Protein AF-A0A484X3Q8-F1 (afdb_monomer_lite)

Foldseek 3Di:
DVVLLVVLCVVVVHDCDPVSVVLVVQLVVQLVVLCVVVVLVPDPPPDDPVVNLVSNLVSNVVSLVVSCVVVVPDDPPPSVVVSSVSSSVSVSVVVSVVVVCVVVVVVVCVVVPPDPPPPPPPDDDDDDDDDDDDDD

Secondary structure (DSSP, 8-state):
-HHHHHHHHHHTT----HHHHHHHHHHHHHHHHHHHHTTTTS--TTS-HHHHHHHHHHHHHHHHHHHHHHHTTSS-HHHHHHHHHHHHHHHHHHHHHHHHHHHHHHHHHHHTTTT---------------------

Radius of gyration: 26.89 Å; chains: 1; bounding box: 74×29×85 Å

Sequence (136 aa):
MFAGLWLVCEVSGLSFLYMHLLVALITLVVFQMLGGITDFYRSWRGVRAATEFALLLQNWTLSVIFSAGLVAFNNDFDTQLKIWLAWYGLTSIGLVVCRSCIRIGAGWLRNHGYNKRMVAVAGGFSRRTNADGELP

pLDDT: mean 74.39, std 13.74, range [40.84, 90.62]

Organism: Escherichia coli (NCBI:txid562)

Structure (mmCIF, N/CA/C/O backbone):
data_AF-A0A484X3Q8-F1
#
_entry.id   AF-A0A484X3Q8-F1
#
loop_
_atom_site.group_PDB
_atom_site.id
_atom_site.type_symbol
_atom_site.label_atom_id
_atom_site.label_alt_id
_atom_site.label_comp_id
_atom_site.label_asym_id
_atom_site.label_entity_id
_atom_site.label_seq_id
_atom_site.pdbx_PDB_ins_code
_atom_site.Cartn_x
_atom_site.Cartn_y
_atom_site.Cartn_z
_atom_site.occupancy
_atom_site.B_iso_or_equiv
_atom_site.auth_seq_id
_atom_site.auth_comp_id
_atom_site.auth_asym_id
_atom_site.auth_atom_id
_atom_site.pdbx_PDB_model_num
ATOM 1 N N . MET A 1 1 ? -5.857 3.152 0.024 1.00 78.88 1 MET A N 1
ATOM 2 C CA . MET A 1 1 ? -5.945 3.757 1.371 1.00 78.88 1 MET A CA 1
ATOM 3 C C . MET A 1 1 ? -7.390 4.113 1.703 1.00 78.88 1 MET A C 1
ATOM 5 O O . MET A 1 1 ? -8.002 3.304 2.380 1.00 78.88 1 MET A O 1
ATOM 9 N N . PHE A 1 2 ? -7.984 5.186 1.158 1.00 79.81 2 PHE A N 1
ATOM 10 C CA . PHE A 1 2 ? -9.402 5.527 1.414 1.00 79.81 2 PHE A CA 1
ATOM 11 C C . PHE A 1 2 ? -10.387 4.435 0.998 1.00 79.81 2 PHE A C 1
ATOM 13 O O . PHE A 1 2 ? -11.161 3.982 1.827 1.00 79.81 2 PHE A O 1
ATOM 20 N N . ALA A 1 3 ? -10.297 3.952 -0.246 1.00 80.44 3 ALA A N 1
ATOM 21 C CA . ALA A 1 3 ? -11.179 2.892 -0.742 1.00 80.44 3 ALA A CA 1
ATOM 22 C C . ALA A 1 3 ? -11.075 1.600 0.087 1.00 80.44 3 ALA A C 1
ATOM 24 O O . ALA A 1 3 ? -12.077 0.946 0.337 1.00 80.44 3 ALA A O 1
ATOM 25 N N . GLY A 1 4 ? -9.868 1.263 0.557 1.00 79.94 4 GLY A N 1
ATOM 26 C CA . GLY A 1 4 ? -9.660 0.105 1.425 1.00 79.94 4 GLY A CA 1
ATOM 27 C C . GLY A 1 4 ? -10.302 0.287 2.799 1.00 79.94 4 GLY A C 1
ATOM 28 O O . GLY A 1 4 ? -10.914 -0.643 3.302 1.00 79.94 4 GLY A O 1
ATOM 29 N N . LEU A 1 5 ? -10.188 1.478 3.399 1.00 78.50 5 LEU A N 1
ATOM 30 C CA . LEU A 1 5 ? -10.785 1.746 4.710 1.00 78.50 5 LEU A CA 1
ATOM 31 C C . LEU A 1 5 ? -12.311 1.789 4.603 1.00 78.50 5 LEU A C 1
ATOM 33 O O . LEU A 1 5 ? -12.997 1.209 5.432 1.00 78.50 5 LEU A O 1
ATOM 37 N N . TRP A 1 6 ? -12.825 2.425 3.549 1.00 80.69 6 TRP A N 1
ATOM 38 C CA . TRP A 1 6 ? -14.252 2.483 3.249 1.00 80.69 6 TRP A CA 1
ATOM 39 C C . TRP A 1 6 ? -14.852 1.082 3.111 1.00 80.69 6 TRP A C 1
ATOM 41 O O . TRP A 1 6 ? -15.822 0.770 3.790 1.00 80.69 6 TRP A O 1
ATOM 51 N N . LEU A 1 7 ? -14.216 0.207 2.326 1.00 80.06 7 LEU A N 1
ATOM 52 C CA . LEU A 1 7 ? -14.684 -1.164 2.115 1.00 80.06 7 LEU A CA 1
ATOM 53 C C . LEU A 1 7 ? -14.644 -1.987 3.414 1.00 80.06 7 LEU A C 1
ATOM 55 O O . LEU A 1 7 ? -15.567 -2.745 3.690 1.00 80.06 7 LEU A O 1
ATOM 59 N N . VAL A 1 8 ? -13.618 -1.808 4.254 1.00 80.50 8 VAL A N 1
ATOM 60 C CA . VAL A 1 8 ? -13.546 -2.471 5.568 1.00 80.50 8 VAL A CA 1
ATOM 61 C C . VAL A 1 8 ? -14.631 -1.963 6.519 1.00 80.50 8 VAL A C 1
ATOM 63 O O . VAL A 1 8 ? -15.219 -2.771 7.235 1.00 80.50 8 VAL A O 1
ATOM 66 N N . CYS A 1 9 ? -14.931 -0.662 6.525 1.00 76.94 9 CYS A N 1
ATOM 67 C CA . CYS A 1 9 ? -16.028 -0.108 7.322 1.00 76.94 9 CYS A CA 1
ATOM 68 C C . CYS A 1 9 ? -17.395 -0.620 6.850 1.00 76.94 9 CYS A C 1
ATOM 70 O O . CYS A 1 9 ? -18.199 -1.007 7.694 1.00 76.94 9 CYS A O 1
ATOM 72 N N . GLU A 1 10 ? -17.615 -0.703 5.534 1.00 78.19 10 GLU A N 1
ATOM 73 C CA . GLU A 1 10 ? -18.841 -1.245 4.934 1.00 78.19 10 GLU A CA 1
ATOM 74 C C . GLU A 1 10 ? -19.062 -2.709 5.353 1.00 78.19 10 GLU A C 1
ATOM 76 O O . GLU A 1 10 ? -20.124 -3.071 5.853 1.00 78.19 10 GLU A O 1
ATOM 81 N N . VAL A 1 11 ? -18.021 -3.545 5.241 1.00 78.81 11 VAL A N 1
ATOM 82 C CA . VAL A 1 11 ? -18.066 -4.967 5.638 1.00 78.81 11 VAL A CA 1
ATOM 83 C C . VAL A 1 11 ? -18.239 -5.135 7.149 1.00 78.81 11 VAL A C 1
ATOM 85 O O . VAL A 1 11 ? -18.840 -6.108 7.600 1.00 78.81 11 VAL A O 1
ATOM 88 N N . SER A 1 12 ? -17.734 -4.188 7.939 1.00 72.75 12 SER A N 1
ATOM 89 C CA . SER A 1 12 ? -17.843 -4.207 9.402 1.00 72.75 12 SER A CA 1
ATOM 90 C C . SER A 1 12 ? -19.157 -3.600 9.915 1.00 72.75 12 SER A C 1
ATOM 92 O O . SER A 1 12 ? -19.363 -3.562 11.126 1.00 72.75 12 SER A O 1
ATOM 94 N N . GLY A 1 13 ? -20.035 -3.111 9.027 1.00 68.56 13 GLY A N 1
ATOM 95 C CA . GLY A 1 13 ? -21.308 -2.475 9.387 1.00 68.56 13 GLY A CA 1
ATOM 96 C C . GLY A 1 13 ? -21.160 -1.158 10.158 1.00 68.56 13 GLY A C 1
ATOM 97 O O . GLY A 1 13 ? -22.082 -0.744 10.859 1.00 68.56 13 GLY A O 1
ATOM 98 N N . LEU A 1 14 ? -19.997 -0.505 10.065 1.00 69.50 14 LEU A N 1
ATOM 99 C CA . LEU A 1 14 ? -19.695 0.735 10.774 1.00 69.50 14 LEU A CA 1
ATOM 100 C C . LEU A 1 14 ? -19.949 1.939 9.871 1.00 69.50 14 LEU A C 1
ATOM 102 O O . LEU A 1 14 ? -19.518 1.976 8.720 1.00 69.50 14 LEU A O 1
ATOM 106 N N . SER A 1 15 ? -20.589 2.974 10.419 1.00 66.69 15 SER A N 1
ATOM 107 C CA . SER A 1 15 ? -20.726 4.249 9.713 1.00 66.69 15 SER A CA 1
ATOM 108 C C . SER A 1 15 ? -19.342 4.858 9.487 1.00 66.69 15 SER A C 1
ATOM 110 O O . SER A 1 15 ? -18.610 5.121 10.445 1.00 66.69 15 SER A O 1
ATOM 112 N N . PHE A 1 16 ? -18.983 5.089 8.222 1.00 61.19 16 PHE A N 1
ATOM 113 C CA . PHE A 1 16 ? -17.736 5.746 7.831 1.00 61.19 16 PHE A CA 1
ATOM 114 C C . PHE A 1 16 ? -17.767 7.221 8.273 1.00 61.19 16 PHE A C 1
ATOM 116 O O . PHE A 1 16 ? -18.154 8.117 7.528 1.00 61.19 16 PHE A O 1
ATOM 123 N N . LEU A 1 17 ? -17.438 7.453 9.544 1.00 68.69 17 LEU A N 1
ATOM 124 C CA . LEU A 1 17 ? -17.536 8.743 10.228 1.00 68.69 17 LEU A CA 1
ATOM 125 C C . LEU A 1 17 ? -16.190 9.496 10.231 1.00 68.69 17 LEU A C 1
ATOM 127 O O . LEU A 1 17 ? -15.141 8.940 9.898 1.00 68.69 17 LEU A O 1
ATOM 131 N N . TYR A 1 18 ? -16.215 10.751 10.696 1.00 69.81 18 TYR A N 1
ATOM 132 C CA . TYR A 1 18 ? -15.078 11.679 10.814 1.00 69.81 18 TYR A CA 1
ATOM 133 C C . TYR A 1 18 ? -13.769 11.052 11.329 1.00 69.81 18 TYR A C 1
ATOM 135 O O . TYR A 1 18 ? -12.717 11.290 10.744 1.00 69.81 18 TYR A O 1
ATOM 143 N N . MET A 1 19 ? -13.822 10.216 12.374 1.00 74.06 19 MET A N 1
ATOM 144 C CA . MET A 1 19 ? -12.631 9.581 12.963 1.00 74.06 19 MET A CA 1
ATOM 145 C C . MET A 1 19 ? -11.887 8.678 11.963 1.00 74.06 19 MET A C 1
ATOM 147 O O . MET A 1 19 ? -10.666 8.754 11.854 1.00 74.06 19 MET A O 1
ATOM 151 N N . HIS A 1 20 ? -12.610 7.875 11.176 1.00 76.44 20 HIS A N 1
ATOM 152 C CA . HIS A 1 20 ? -12.019 6.975 10.177 1.00 76.44 20 HIS A CA 1
ATOM 153 C C . HIS A 1 20 ? -11.433 7.762 8.999 1.00 76.44 20 HIS A C 1
ATOM 155 O O . HIS A 1 20 ? -10.334 7.467 8.528 1.00 76.44 20 HIS A O 1
ATOM 161 N N . LEU A 1 21 ? -12.130 8.815 8.558 1.00 81.19 21 LEU A N 1
ATOM 162 C 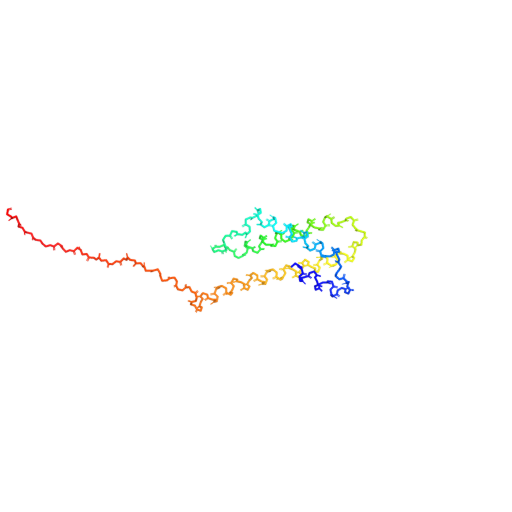CA . LEU A 1 21 ? -11.629 9.714 7.520 1.00 81.19 21 LEU A CA 1
ATOM 163 C C . LEU A 1 21 ? -10.357 10.447 7.973 1.00 81.19 21 LEU A C 1
ATOM 165 O O . LEU A 1 21 ? -9.394 10.529 7.212 1.00 81.19 21 LEU A O 1
ATOM 169 N N . LEU A 1 22 ? -10.331 10.937 9.214 1.00 82.81 22 LEU A N 1
ATOM 170 C CA . LEU A 1 22 ? -9.174 11.604 9.805 1.00 82.81 22 LEU A CA 1
ATOM 171 C C . LEU A 1 22 ? -7.973 10.653 9.882 1.00 82.81 22 LEU A C 1
ATOM 173 O O . LEU A 1 22 ? -6.882 11.020 9.451 1.00 82.81 22 LEU A O 1
ATOM 177 N N . VAL A 1 23 ? -8.176 9.407 10.323 1.00 83.62 23 VAL A N 1
ATOM 178 C CA . VAL A 1 23 ? -7.132 8.366 10.311 1.00 83.62 23 VAL A CA 1
ATOM 179 C C . VAL A 1 23 ? -6.617 8.108 8.895 1.00 83.62 23 VAL A C 1
ATOM 181 O O . VAL A 1 23 ? -5.404 8.040 8.684 1.00 83.62 23 VAL A O 1
ATOM 184 N N . ALA A 1 24 ? -7.508 8.010 7.905 1.00 85.94 24 ALA A N 1
ATOM 185 C CA . ALA A 1 24 ? -7.113 7.819 6.513 1.00 85.94 24 ALA A CA 1
ATOM 186 C C . ALA A 1 24 ? -6.272 8.991 5.980 1.00 85.94 24 ALA A C 1
ATOM 188 O O . ALA A 1 24 ? -5.278 8.758 5.293 1.00 85.94 24 ALA A O 1
ATOM 189 N N . LEU A 1 25 ? -6.640 10.232 6.315 1.00 88.00 25 LEU A N 1
ATOM 190 C CA . LEU A 1 25 ? -5.914 11.441 5.915 1.00 88.00 25 LEU A CA 1
ATOM 191 C C . LEU A 1 25 ? -4.540 11.528 6.584 1.00 88.00 25 LEU A C 1
ATOM 193 O O . LEU A 1 25 ? -3.555 11.767 5.891 1.00 88.00 25 LEU A O 1
ATOM 197 N N . ILE A 1 26 ? -4.445 11.275 7.893 1.00 87.06 26 ILE A N 1
ATOM 198 C CA . ILE A 1 26 ? -3.156 11.244 8.602 1.00 87.06 26 ILE A CA 1
ATOM 199 C C . ILE A 1 26 ? -2.248 10.177 7.991 1.00 87.06 26 ILE A C 1
ATOM 201 O O . ILE A 1 26 ? -1.112 10.471 7.623 1.00 87.06 26 ILE A O 1
ATOM 205 N N . THR A 1 27 ? -2.769 8.963 7.798 1.00 87.88 27 THR A N 1
ATOM 206 C CA . THR A 1 27 ? -1.996 7.861 7.209 1.00 87.88 27 THR A CA 1
ATOM 207 C C . THR A 1 27 ? -1.534 8.204 5.791 1.00 87.88 27 THR A C 1
ATOM 209 O O . THR A 1 27 ? -0.409 7.881 5.416 1.00 87.88 27 THR A O 1
ATOM 212 N N . LEU A 1 28 ? -2.369 8.890 5.000 1.00 89.56 28 LEU A N 1
ATOM 213 C CA . LEU A 1 28 ? -2.007 9.371 3.668 1.00 89.56 28 LEU A CA 1
ATOM 214 C C . LEU A 1 28 ? -0.860 10.389 3.724 1.00 89.56 28 LEU A C 1
ATOM 216 O O . LEU A 1 28 ? 0.097 10.254 2.966 1.00 89.56 28 LEU A O 1
ATOM 220 N N . VAL A 1 29 ? -0.944 11.392 4.600 1.00 90.44 29 VAL A N 1
ATOM 221 C CA . VAL A 1 29 ? 0.093 12.426 4.736 1.00 90.44 29 VAL A CA 1
ATOM 222 C C . VAL A 1 29 ? 1.416 11.801 5.172 1.00 90.44 29 VAL A C 1
ATOM 224 O O . VAL A 1 29 ? 2.447 12.068 4.560 1.00 90.44 29 VAL A O 1
ATOM 227 N N . VAL A 1 30 ? 1.395 10.912 6.167 1.00 88.88 30 VAL A N 1
ATOM 228 C CA . VAL A 1 30 ? 2.597 10.200 6.629 1.00 88.88 30 VAL A CA 1
ATOM 229 C C . VAL A 1 30 ? 3.196 9.360 5.502 1.00 88.88 30 VAL A C 1
ATOM 231 O O . VAL A 1 30 ? 4.404 9.409 5.279 1.00 88.88 30 VAL A O 1
ATOM 234 N N . PHE A 1 31 ? 2.362 8.661 4.731 1.00 88.56 31 PHE A N 1
ATOM 235 C CA . PHE A 1 31 ? 2.818 7.880 3.583 1.00 88.56 31 PHE A CA 1
ATOM 236 C C . PHE A 1 31 ? 3.475 8.741 2.506 1.00 88.56 31 PHE A C 1
ATOM 238 O O . PHE A 1 31 ? 4.503 8.352 1.951 1.00 88.56 31 PHE A O 1
ATOM 245 N N . GLN A 1 32 ? 2.925 9.924 2.232 1.00 88.00 32 GLN A N 1
ATOM 246 C CA . GLN A 1 32 ? 3.522 10.877 1.297 1.00 88.00 32 GLN A CA 1
ATOM 247 C C . GLN A 1 32 ? 4.866 11.412 1.810 1.00 88.00 32 GLN A C 1
ATOM 249 O O . GLN A 1 32 ? 5.827 11.459 1.045 1.00 88.00 32 GLN A O 1
ATOM 254 N N . MET A 1 33 ? 4.963 11.753 3.098 1.00 89.69 33 MET A N 1
ATOM 255 C CA . MET A 1 33 ? 6.201 12.250 3.711 1.00 89.69 33 MET A CA 1
ATOM 256 C C . MET A 1 33 ? 7.304 11.186 3.707 1.00 89.69 33 MET A C 1
ATOM 258 O O . MET A 1 33 ? 8.424 11.452 3.272 1.00 89.69 33 MET A O 1
ATOM 262 N N . LEU A 1 34 ? 6.978 9.956 4.112 1.00 85.50 34 LEU A N 1
ATOM 263 C CA . LEU A 1 34 ? 7.904 8.825 4.067 1.00 85.50 34 LEU A CA 1
ATOM 264 C C . LEU A 1 34 ? 8.318 8.493 2.635 1.00 85.50 34 LEU A C 1
ATOM 266 O O . LEU A 1 34 ? 9.499 8.275 2.376 1.00 85.50 34 LEU A O 1
ATOM 270 N N . GLY A 1 35 ? 7.377 8.509 1.689 1.00 83.62 35 GLY A N 1
ATOM 271 C CA . GLY A 1 35 ? 7.666 8.320 0.269 1.00 83.62 35 GLY A CA 1
ATOM 272 C C . GLY A 1 35 ? 8.596 9.394 -0.308 1.00 83.62 35 GLY A C 1
ATOM 273 O O . GLY A 1 35 ? 9.429 9.078 -1.156 1.00 83.62 35 GLY A O 1
ATOM 274 N N . GLY A 1 36 ? 8.493 10.635 0.175 1.00 82.19 36 GLY A N 1
ATOM 275 C CA . GLY A 1 36 ? 9.392 11.732 -0.186 1.00 82.19 36 GLY A CA 1
ATOM 276 C C . GLY A 1 36 ? 10.810 11.550 0.361 1.00 82.19 36 GLY A C 1
ATOM 277 O O . GLY A 1 36 ? 11.770 11.705 -0.385 1.00 82.19 36 GLY A O 1
ATOM 278 N N . ILE A 1 37 ? 10.950 11.170 1.636 1.00 81.56 37 ILE A N 1
ATOM 279 C CA . ILE A 1 37 ? 12.259 10.971 2.289 1.00 81.56 37 ILE A CA 1
ATOM 280 C C . ILE A 1 37 ? 12.980 9.727 1.752 1.00 81.56 37 ILE A C 1
ATOM 282 O O . ILE A 1 37 ? 14.193 9.737 1.575 1.00 81.56 37 ILE A O 1
ATOM 286 N N . THR A 1 38 ? 12.245 8.645 1.492 1.00 79.00 38 THR A N 1
ATOM 287 C CA . THR A 1 38 ? 12.816 7.354 1.059 1.00 79.00 38 THR A CA 1
ATOM 288 C C . THR A 1 38 ? 13.122 7.281 -0.436 1.00 79.00 38 THR A C 1
ATOM 290 O O . THR A 1 38 ? 13.406 6.196 -0.947 1.00 79.00 38 THR A O 1
ATOM 293 N N . ASP A 1 39 ? 13.059 8.410 -1.153 1.00 70.00 39 ASP A N 1
ATOM 294 C CA . ASP A 1 39 ? 13.305 8.474 -2.599 1.00 70.00 39 ASP A CA 1
ATOM 295 C C . ASP A 1 39 ? 12.440 7.462 -3.382 1.00 70.00 39 ASP A C 1
ATOM 297 O O . ASP A 1 39 ? 12.812 6.947 -4.439 1.00 70.00 39 ASP A O 1
ATOM 301 N N . PHE A 1 40 ? 11.236 7.170 -2.874 1.00 63.84 40 PHE A N 1
ATOM 302 C CA . PHE A 1 40 ? 10.309 6.224 -3.496 1.00 63.84 40 PHE A CA 1
ATOM 303 C C . PHE A 1 40 ? 9.919 6.647 -4.919 1.00 63.84 40 PHE A C 1
ATOM 305 O O . PHE A 1 40 ? 9.588 5.817 -5.769 1.00 63.84 40 PHE A O 1
ATOM 312 N N . TYR A 1 41 ? 9.967 7.956 -5.178 1.00 59.34 41 TYR A N 1
ATOM 313 C CA . TYR A 1 41 ? 9.655 8.561 -6.468 1.00 59.34 41 TYR A CA 1
ATOM 314 C C . TYR A 1 41 ? 10.790 8.440 -7.498 1.00 59.34 41 TYR A C 1
ATOM 316 O O . TYR A 1 41 ? 10.638 8.851 -8.652 1.00 59.34 41 TYR A O 1
ATOM 324 N N . ARG A 1 42 ? 11.937 7.870 -7.114 1.00 60.81 42 ARG A N 1
ATOM 325 C CA . ARG A 1 42 ? 13.062 7.675 -8.022 1.00 60.81 42 ARG A CA 1
ATOM 326 C C . ARG A 1 42 ? 12.652 6.831 -9.232 1.00 60.81 42 ARG A C 1
ATOM 328 O O . ARG A 1 42 ? 11.784 5.963 -9.169 1.00 60.81 42 ARG A O 1
ATOM 335 N N . SER A 1 43 ? 13.290 7.109 -10.368 1.00 56.94 43 SER A N 1
ATOM 336 C CA . SER A 1 43 ? 12.942 6.542 -11.670 1.00 56.94 43 SER A CA 1
ATOM 337 C C . SER A 1 43 ? 12.777 5.012 -11.645 1.00 56.94 43 SER A C 1
ATOM 339 O O . SER A 1 43 ? 13.717 4.249 -11.450 1.00 56.94 43 SER A O 1
ATOM 341 N N . TRP A 1 44 ? 11.567 4.554 -11.970 1.00 62.41 44 TRP A N 1
ATOM 342 C CA . TRP A 1 44 ? 11.199 3.134 -12.111 1.00 62.41 44 TRP A CA 1
ATOM 343 C C . TRP A 1 44 ? 11.905 2.391 -13.266 1.00 62.41 44 TRP A C 1
ATOM 345 O O . TRP A 1 44 ? 11.797 1.173 -13.431 1.00 62.41 44 TRP A O 1
ATOM 355 N N . ARG A 1 45 ? 12.624 3.123 -14.123 1.00 57.66 45 ARG A N 1
ATOM 356 C CA . ARG A 1 45 ? 13.188 2.623 -15.378 1.00 57.66 45 ARG A CA 1
ATOM 357 C C . ARG A 1 45 ? 14.562 2.012 -15.106 1.00 57.66 45 ARG A C 1
ATOM 359 O O . ARG A 1 45 ? 15.559 2.720 -15.088 1.00 57.66 45 ARG A O 1
ATOM 366 N N . GLY A 1 46 ? 14.594 0.694 -14.919 1.00 63.62 46 GLY A N 1
ATOM 367 C CA . GLY A 1 46 ? 15.824 -0.076 -14.674 1.00 63.62 46 GLY A CA 1
ATOM 368 C C . GLY A 1 46 ? 15.973 -0.601 -13.243 1.00 63.62 46 GLY A C 1
ATOM 369 O O . GLY A 1 46 ? 16.907 -1.348 -12.971 1.00 63.62 46 GLY A O 1
ATOM 370 N N . VAL A 1 47 ? 15.039 -0.278 -12.344 1.00 71.69 47 VAL A N 1
ATOM 371 C CA . VAL A 1 47 ? 15.022 -0.798 -10.970 1.00 71.69 47 VAL A CA 1
ATOM 372 C C . VAL A 1 47 ? 14.294 -2.149 -10.920 1.00 71.69 47 VAL A C 1
ATOM 374 O O . VAL A 1 47 ? 13.293 -2.386 -11.615 1.00 71.69 47 VAL A O 1
ATOM 377 N N . ARG A 1 48 ? 14.817 -3.073 -10.102 1.00 76.94 48 ARG A N 1
ATOM 378 C CA . ARG A 1 48 ? 14.181 -4.370 -9.837 1.00 76.94 48 ARG A CA 1
ATOM 379 C C . ARG A 1 48 ? 12.808 -4.135 -9.208 1.00 76.94 48 ARG A C 1
ATOM 381 O O . ARG A 1 48 ? 12.701 -3.427 -8.213 1.00 76.94 48 ARG A O 1
ATOM 388 N N . ALA A 1 49 ? 11.775 -4.782 -9.749 1.00 72.88 49 ALA A N 1
ATOM 389 C CA . ALA A 1 49 ? 10.405 -4.656 -9.243 1.00 72.88 49 ALA A CA 1
ATOM 390 C C . ALA A 1 49 ? 10.308 -4.961 -7.744 1.00 72.88 49 ALA A C 1
ATOM 392 O O . ALA A 1 49 ? 9.633 -4.250 -7.011 1.00 72.88 49 ALA A O 1
ATOM 393 N N . ALA A 1 50 ? 11.054 -5.968 -7.285 1.00 76.56 50 ALA A N 1
ATOM 394 C CA . ALA A 1 50 ? 11.119 -6.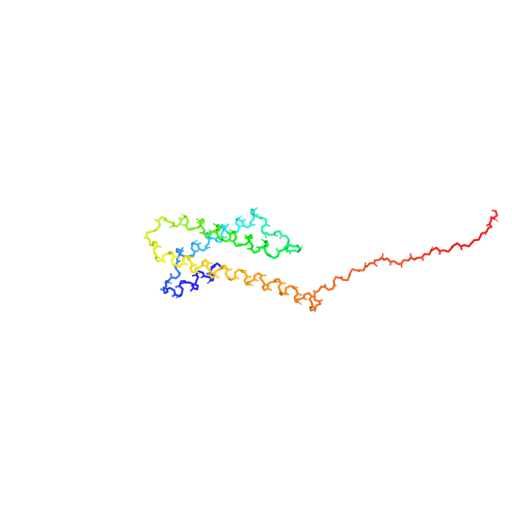350 -5.880 1.00 76.56 50 ALA A CA 1
ATOM 395 C C . ALA A 1 50 ? 11.548 -5.196 -4.959 1.00 76.56 50 ALA A C 1
ATOM 397 O O . ALA A 1 50 ? 10.983 -5.047 -3.885 1.00 76.56 50 ALA A O 1
ATOM 398 N N . THR A 1 51 ? 12.497 -4.354 -5.380 1.00 79.94 51 THR A N 1
ATOM 399 C CA . THR A 1 51 ? 12.974 -3.222 -4.571 1.00 79.94 51 THR A CA 1
ATOM 400 C C . THR A 1 51 ? 11.915 -2.126 -4.469 1.00 79.94 51 THR A C 1
ATOM 402 O O . THR A 1 51 ? 11.701 -1.585 -3.391 1.00 79.94 51 THR A O 1
ATOM 405 N N . GLU A 1 52 ? 11.193 -1.844 -5.558 1.00 82.62 52 GLU A N 1
ATOM 406 C CA . GLU A 1 52 ? 10.047 -0.926 -5.518 1.00 82.62 52 GLU A CA 1
ATOM 407 C C . GLU A 1 52 ? 8.922 -1.450 -4.624 1.00 82.62 52 GLU A C 1
ATOM 409 O O . GLU A 1 52 ? 8.359 -0.685 -3.845 1.00 82.62 52 GLU A O 1
ATOM 414 N N . PHE A 1 53 ? 8.584 -2.741 -4.724 1.00 82.88 53 PHE A N 1
ATOM 415 C CA . PHE A 1 53 ? 7.554 -3.342 -3.877 1.00 82.88 53 PHE A CA 1
ATOM 416 C C . PHE A 1 53 ? 7.970 -3.353 -2.405 1.00 82.88 53 PHE A C 1
ATOM 418 O O . PHE A 1 53 ? 7.143 -3.047 -1.553 1.00 82.88 53 PHE A O 1
ATOM 425 N N . ALA A 1 54 ? 9.238 -3.648 -2.108 1.00 84.31 54 ALA A N 1
ATOM 426 C CA . ALA A 1 54 ? 9.773 -3.613 -0.752 1.00 84.31 54 ALA A CA 1
ATOM 427 C C . ALA A 1 54 ? 9.694 -2.204 -0.153 1.00 84.31 54 ALA A C 1
ATOM 429 O O . ALA A 1 54 ? 9.149 -2.052 0.934 1.00 84.31 54 ALA A O 1
ATOM 430 N N . LEU A 1 55 ? 10.145 -1.174 -0.880 1.00 84.50 55 LEU A N 1
ATOM 431 C CA . LEU A 1 55 ? 10.061 0.218 -0.422 1.00 84.50 55 LEU A CA 1
ATOM 432 C C . LEU A 1 55 ? 8.608 0.683 -0.265 1.00 84.50 55 LEU A C 1
ATOM 434 O O . LEU A 1 55 ? 8.271 1.329 0.723 1.00 84.50 55 LEU A O 1
ATOM 438 N N . LEU A 1 56 ? 7.723 0.314 -1.197 1.00 86.50 56 LEU A N 1
ATOM 439 C CA . LEU A 1 56 ? 6.297 0.627 -1.097 1.00 86.50 56 LEU A CA 1
ATOM 440 C C . LEU A 1 56 ? 5.671 -0.008 0.150 1.00 86.50 56 LEU A C 1
ATOM 442 O O . LEU A 1 56 ? 4.959 0.672 0.887 1.00 86.50 56 LEU A O 1
ATOM 446 N N . LEU A 1 57 ? 5.919 -1.302 0.375 1.00 86.56 57 LEU A N 1
ATOM 447 C CA . LEU A 1 57 ? 5.352 -2.032 1.508 1.00 86.56 57 LEU A CA 1
ATOM 448 C C . LEU A 1 57 ? 5.944 -1.542 2.827 1.00 86.56 57 LEU A C 1
ATOM 450 O O . LEU A 1 57 ? 5.196 -1.387 3.783 1.00 86.56 57 LEU A O 1
ATOM 454 N N . GLN A 1 58 ? 7.241 -1.233 2.863 1.00 88.50 58 GLN A N 1
ATOM 455 C CA . GLN A 1 58 ? 7.912 -0.654 4.024 1.00 88.50 58 GLN A CA 1
ATOM 456 C C . GLN A 1 58 ? 7.344 0.725 4.381 1.00 88.50 58 GLN A C 1
ATOM 458 O O . GLN A 1 58 ? 7.041 0.993 5.540 1.00 88.50 58 GLN A O 1
ATOM 463 N N . ASN A 1 59 ? 7.146 1.598 3.393 1.00 89.19 59 ASN A N 1
ATOM 464 C CA . ASN A 1 59 ? 6.545 2.910 3.628 1.00 89.19 59 ASN A CA 1
ATOM 465 C C . ASN A 1 59 ? 5.089 2.786 4.078 1.00 89.19 59 ASN A C 1
ATOM 467 O O . ASN A 1 59 ? 4.640 3.522 4.957 1.00 89.19 59 ASN A O 1
ATOM 471 N N . TRP A 1 60 ? 4.350 1.833 3.508 1.00 90.62 60 TRP A N 1
ATOM 472 C CA . TRP A 1 60 ? 2.977 1.547 3.906 1.00 90.62 60 TRP A CA 1
ATOM 473 C C . TRP A 1 60 ? 2.894 1.046 5.352 1.00 90.62 60 TRP A C 1
ATOM 475 O O . TRP A 1 60 ? 2.126 1.606 6.134 1.00 90.62 60 TRP A O 1
ATOM 485 N N . THR A 1 61 ? 3.712 0.061 5.739 1.00 89.88 61 THR A N 1
ATOM 486 C CA . THR A 1 61 ? 3.743 -0.461 7.114 1.00 89.88 61 THR A CA 1
ATOM 487 C C . THR A 1 61 ? 4.127 0.616 8.117 1.00 89.88 61 THR A C 1
ATOM 489 O O . THR A 1 61 ? 3.427 0.779 9.112 1.00 89.88 61 THR A O 1
ATOM 492 N N . LEU A 1 62 ? 5.174 1.400 7.846 1.00 89.75 62 LEU A N 1
ATOM 493 C CA . LEU A 1 62 ? 5.590 2.509 8.711 1.00 89.75 62 LEU A CA 1
ATOM 494 C C . LEU A 1 62 ? 4.480 3.549 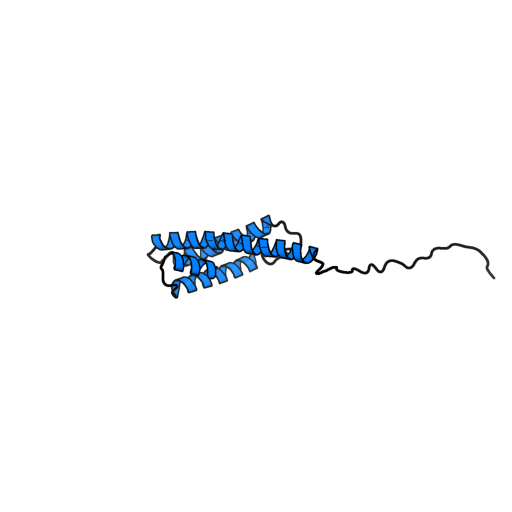8.889 1.00 89.75 62 LEU A C 1
ATOM 496 O O . LEU A 1 62 ? 4.240 3.997 10.007 1.00 89.75 62 LEU A O 1
ATOM 500 N N . SER A 1 63 ? 3.766 3.893 7.815 1.00 90.25 63 SER A N 1
ATOM 501 C CA . SER A 1 63 ? 2.666 4.866 7.879 1.00 90.25 63 SER A CA 1
ATOM 502 C C . SER A 1 63 ? 1.511 4.376 8.746 1.00 90.25 63 SER A C 1
ATOM 504 O O . SER A 1 63 ? 0.949 5.146 9.526 1.00 90.25 63 SER A O 1
ATOM 506 N N . VAL A 1 64 ? 1.170 3.090 8.623 1.00 87.62 64 VAL A N 1
ATOM 507 C CA . VAL A 1 64 ? 0.122 2.442 9.418 1.00 87.62 64 VAL A CA 1
ATOM 508 C C . VAL A 1 64 ? 0.532 2.354 10.882 1.00 87.62 64 VAL A C 1
ATOM 510 O O . VAL A 1 64 ? -0.259 2.729 11.738 1.00 87.62 64 VAL A O 1
ATOM 513 N N . ILE A 1 65 ? 1.765 1.932 11.178 1.00 89.62 65 ILE A N 1
ATOM 514 C CA . ILE A 1 65 ? 2.286 1.845 12.551 1.00 89.62 65 ILE A CA 1
ATOM 515 C C . ILE A 1 65 ? 2.291 3.225 13.212 1.00 89.62 65 ILE A C 1
ATOM 517 O O . ILE A 1 65 ? 1.823 3.369 14.339 1.00 89.62 65 ILE A O 1
ATOM 521 N N . PHE A 1 66 ? 2.769 4.249 12.503 1.00 88.75 66 PHE A N 1
ATOM 522 C CA . PHE A 1 66 ? 2.794 5.615 13.015 1.00 88.75 66 PHE A CA 1
ATOM 523 C C . PHE A 1 66 ? 1.381 6.136 13.306 1.00 88.75 66 PHE A C 1
ATOM 525 O O . PHE A 1 66 ? 1.120 6.687 14.374 1.00 88.75 66 PHE A O 1
ATOM 532 N N . SER A 1 67 ? 0.445 5.910 12.382 1.00 86.38 67 SER A N 1
ATOM 533 C CA . SER A 1 67 ? -0.946 6.350 12.538 1.00 86.38 67 SER A CA 1
ATOM 534 C C . SER A 1 67 ? -1.673 5.574 13.640 1.00 86.38 67 SER A C 1
ATOM 536 O O . SER A 1 67 ? -2.427 6.166 14.407 1.00 86.38 67 SER A O 1
ATOM 538 N N . ALA A 1 68 ? -1.405 4.274 13.776 1.00 85.44 68 ALA A N 1
ATOM 539 C CA . ALA A 1 68 ? -1.919 3.454 14.867 1.00 85.44 68 ALA A CA 1
ATOM 540 C C . ALA A 1 68 ? -1.389 3.938 16.224 1.00 85.44 68 ALA A C 1
ATOM 542 O O . ALA A 1 68 ? -2.169 4.060 17.162 1.00 85.44 68 ALA A O 1
ATOM 543 N N . GLY A 1 69 ? -0.101 4.294 16.314 1.00 84.56 69 GLY A N 1
ATOM 544 C CA . GLY A 1 69 ? 0.499 4.874 17.518 1.00 84.56 69 GLY A CA 1
ATOM 545 C C . GLY A 1 69 ? -0.145 6.198 17.938 1.00 84.56 69 GLY A C 1
ATOM 546 O O . GLY A 1 69 ? -0.344 6.435 19.124 1.00 84.56 69 GLY A O 1
ATOM 547 N N . LEU A 1 70 ? -0.545 7.033 16.976 1.00 81.75 70 LEU A N 1
ATOM 548 C CA . LEU A 1 70 ? -1.210 8.311 17.249 1.00 81.75 70 LEU A CA 1
ATOM 549 C C . LEU A 1 70 ? -2.642 8.128 17.785 1.00 81.75 70 LEU A C 1
ATOM 551 O O . LEU A 1 70 ? -3.107 8.921 18.600 1.00 81.75 70 LEU A O 1
ATOM 555 N N . VAL A 1 71 ? -3.331 7.066 17.355 1.00 79.44 71 VAL A N 1
ATOM 556 C CA . VAL A 1 71 ? -4.721 6.755 17.747 1.00 79.44 71 VAL A CA 1
ATOM 557 C C . VAL A 1 71 ? -4.792 5.739 18.902 1.00 79.44 71 VAL A C 1
ATOM 559 O O . VAL A 1 71 ? -5.877 5.468 19.415 1.00 79.44 71 VAL A O 1
ATOM 562 N N . ALA A 1 72 ? -3.649 5.225 19.371 1.00 79.06 72 ALA A N 1
ATOM 563 C CA . ALA A 1 72 ? -3.542 4.198 20.414 1.00 79.06 72 ALA A CA 1
ATOM 564 C C . ALA A 1 72 ? -4.128 4.609 21.776 1.00 79.06 72 ALA A C 1
ATOM 566 O O . ALA A 1 72 ? -4.379 3.752 22.616 1.00 79.06 72 ALA A O 1
ATOM 567 N N . PHE A 1 73 ? -4.369 5.903 21.999 1.00 73.31 73 PHE A N 1
ATOM 568 C CA . PHE A 1 73 ? -4.969 6.414 23.234 1.00 73.31 73 PHE A CA 1
ATOM 569 C C . PHE A 1 73 ? -6.498 6.236 23.312 1.00 73.31 73 PHE A C 1
ATOM 571 O O . PHE A 1 73 ? -7.088 6.541 24.346 1.00 73.31 73 PHE A O 1
ATOM 578 N N . ASN A 1 74 ? -7.157 5.759 22.247 1.00 69.19 74 ASN A N 1
ATOM 579 C CA . ASN A 1 74 ? -8.600 5.491 22.250 1.00 69.19 74 ASN A CA 1
ATOM 580 C C . ASN A 1 74 ? -8.918 4.077 22.771 1.00 69.19 74 ASN A C 1
ATOM 582 O O . ASN A 1 74 ? -8.217 3.118 22.459 1.00 69.19 74 ASN A O 1
ATOM 586 N N . ASN A 1 75 ? -9.992 3.949 23.558 1.00 60.94 75 ASN A N 1
ATOM 587 C CA . ASN A 1 75 ? -10.261 2.781 24.413 1.00 60.94 75 ASN A CA 1
ATOM 588 C C . ASN A 1 75 ? -10.938 1.564 23.730 1.00 60.94 75 ASN A C 1
ATOM 590 O O . ASN A 1 75 ? -11.163 0.561 24.399 1.00 60.94 75 ASN A O 1
ATOM 594 N N . ASP A 1 76 ? -11.206 1.578 22.420 1.00 65.12 76 ASP A N 1
ATOM 595 C CA . ASP A 1 76 ? -11.887 0.474 21.705 1.00 65.12 76 ASP A CA 1
ATOM 596 C C . ASP A 1 76 ? -10.916 -0.466 20.959 1.00 65.12 76 ASP A C 1
ATOM 598 O O . ASP A 1 76 ? -11.029 -0.706 19.755 1.00 65.12 76 ASP A O 1
ATOM 602 N N . PHE A 1 77 ? -9.924 -1.009 21.668 1.00 60.00 77 PHE A N 1
ATOM 603 C CA . PHE A 1 77 ? -8.768 -1.684 21.058 1.00 60.00 77 PHE A CA 1
ATOM 604 C C . PHE A 1 77 ? -9.107 -2.944 20.225 1.00 60.00 77 PHE A C 1
ATOM 606 O O . PHE A 1 77 ? -8.513 -3.153 19.167 1.00 60.00 77 PHE A O 1
ATOM 613 N N . ASP A 1 78 ? -10.072 -3.771 20.645 1.00 62.06 78 ASP A N 1
ATOM 614 C CA . ASP A 1 78 ? -10.359 -5.073 20.005 1.00 62.06 78 ASP A CA 1
ATOM 615 C C . ASP A 1 78 ? -11.037 -4.951 18.631 1.00 62.06 78 ASP A C 1
ATOM 617 O O . ASP A 1 78 ? -10.609 -5.554 17.639 1.00 62.06 78 ASP A O 1
ATOM 621 N N . THR A 1 79 ? -12.096 -4.142 18.547 1.00 63.88 79 THR A N 1
ATOM 622 C CA . THR A 1 79 ? -12.795 -3.862 17.282 1.00 63.88 79 THR A CA 1
ATOM 623 C C . THR A 1 79 ? -11.875 -3.103 16.331 1.00 63.88 79 THR A C 1
ATOM 625 O O . THR A 1 79 ? -11.833 -3.376 15.129 1.00 63.88 79 THR A O 1
ATOM 628 N N . GLN A 1 80 ? -11.064 -2.204 16.889 1.00 73.81 80 GLN A N 1
ATOM 629 C CA . GLN A 1 80 ? -10.113 -1.404 16.145 1.00 73.81 80 GLN A CA 1
ATOM 630 C C . GLN A 1 80 ? -9.015 -2.279 15.521 1.00 73.81 80 GLN A C 1
ATOM 632 O O . GLN A 1 80 ? -8.790 -2.175 14.316 1.00 73.81 80 GLN A O 1
ATOM 637 N N . LEU A 1 81 ? -8.389 -3.207 16.257 1.00 78.88 81 LEU A N 1
ATOM 638 C CA . LEU A 1 81 ? -7.332 -4.077 15.715 1.00 78.88 81 LEU A CA 1
ATOM 639 C C . LEU A 1 81 ? -7.785 -4.902 14.502 1.00 78.88 81 LEU A C 1
ATOM 641 O O . LEU A 1 81 ? -7.050 -4.986 13.516 1.00 78.88 81 LEU A O 1
ATOM 645 N N . LYS A 1 82 ? -9.000 -5.468 14.528 1.00 82.44 82 LYS A N 1
ATOM 646 C CA . LYS A 1 82 ? -9.554 -6.218 13.382 1.00 82.44 82 LYS A CA 1
ATOM 647 C C . LYS A 1 82 ? -9.675 -5.342 12.134 1.00 82.44 82 LYS A C 1
ATOM 649 O O . LYS A 1 82 ? -9.270 -5.762 11.051 1.00 82.44 82 LYS A O 1
ATOM 654 N N . ILE A 1 83 ? -10.177 -4.118 12.295 1.00 82.31 83 ILE A N 1
ATOM 655 C CA . ILE A 1 83 ? -10.324 -3.138 11.210 1.00 82.31 83 ILE A CA 1
ATOM 656 C C . ILE A 1 83 ? -8.953 -2.721 10.674 1.00 82.31 83 ILE A C 1
ATOM 658 O O . ILE A 1 83 ? -8.754 -2.708 9.461 1.00 82.31 83 ILE A O 1
ATOM 662 N N . TRP A 1 84 ? -7.985 -2.447 11.552 1.00 84.31 84 TRP A N 1
ATOM 663 C CA . TRP A 1 84 ? -6.619 -2.092 11.157 1.00 84.31 84 TRP A CA 1
ATOM 664 C C . TRP A 1 84 ? -5.932 -3.218 10.378 1.00 84.31 84 TRP A C 1
ATOM 666 O O . TRP A 1 84 ? -5.326 -2.949 9.341 1.00 84.31 84 TRP A O 1
ATOM 676 N N . LEU A 1 85 ? -6.060 -4.474 10.819 1.00 86.31 85 LEU A N 1
ATOM 677 C CA . LEU A 1 85 ? -5.489 -5.633 10.124 1.00 86.31 85 LEU A CA 1
ATOM 678 C C . LEU A 1 85 ? -6.150 -5.876 8.763 1.00 86.31 85 LEU A C 1
ATOM 680 O O . LEU A 1 85 ? -5.450 -6.066 7.764 1.00 86.31 85 LEU A O 1
ATOM 684 N N . ALA A 1 86 ? -7.484 -5.826 8.702 1.00 87.25 86 ALA A N 1
ATOM 685 C CA . ALA A 1 86 ? -8.228 -5.967 7.453 1.00 87.25 86 ALA A CA 1
ATOM 686 C C . ALA A 1 86 ? -7.865 -4.849 6.463 1.00 87.25 86 ALA A C 1
ATOM 688 O O . ALA A 1 86 ? -7.604 -5.105 5.285 1.00 87.25 86 ALA A O 1
ATOM 689 N N . TRP A 1 87 ? -7.770 -3.611 6.951 1.00 87.75 87 TRP A N 1
ATOM 690 C CA . TRP A 1 87 ? -7.404 -2.455 6.142 1.00 87.75 87 TRP A CA 1
ATOM 691 C C . TRP A 1 87 ? -5.965 -2.520 5.636 1.00 87.75 87 TRP A C 1
ATOM 693 O O . TRP A 1 87 ? -5.708 -2.221 4.461 1.00 87.75 87 TRP A O 1
ATOM 703 N N . TYR A 1 88 ? -5.042 -2.944 6.502 1.00 89.25 88 TYR A N 1
ATOM 704 C CA . TYR A 1 88 ? -3.646 -3.175 6.163 1.00 89.25 88 TYR A CA 1
ATOM 705 C C . TYR A 1 88 ? -3.522 -4.180 5.016 1.00 89.25 88 TYR A C 1
ATOM 707 O O . TYR A 1 88 ? -2.965 -3.836 3.971 1.00 89.25 88 TYR A O 1
ATOM 715 N N . GLY A 1 89 ? -4.113 -5.370 5.169 1.00 88.44 89 GLY A N 1
ATOM 716 C CA . GLY A 1 89 ? -4.058 -6.431 4.164 1.00 88.44 89 GLY A CA 1
ATOM 717 C C . GLY A 1 89 ? -4.691 -6.020 2.834 1.00 88.44 89 GLY A C 1
ATOM 718 O O . GLY A 1 89 ? -4.056 -6.132 1.783 1.00 88.44 89 GLY A O 1
ATOM 719 N N . LEU A 1 90 ? -5.908 -5.468 2.873 1.00 89.31 90 LEU A N 1
ATOM 720 C CA . LEU A 1 90 ? -6.632 -5.054 1.670 1.00 89.31 90 LEU A CA 1
ATOM 721 C C . LEU A 1 90 ? -5.872 -3.969 0.894 1.00 89.31 90 LEU A C 1
ATOM 723 O O . LEU A 1 90 ? -5.737 -4.041 -0.330 1.00 89.31 90 LEU A O 1
ATOM 727 N N . THR A 1 91 ? -5.332 -2.972 1.599 1.00 88.44 91 THR A N 1
ATOM 728 C CA . THR A 1 91 ? -4.580 -1.887 0.960 1.00 88.44 91 THR A CA 1
ATOM 729 C C . THR A 1 91 ? -3.228 -2.369 0.434 1.00 88.44 91 THR A C 1
ATOM 731 O O . THR A 1 91 ? -2.849 -1.963 -0.664 1.00 88.44 91 THR A O 1
ATOM 734 N N . SER A 1 92 ? -2.521 -3.262 1.140 1.00 88.06 92 SER A N 1
ATOM 735 C CA . SER A 1 92 ? -1.273 -3.862 0.642 1.00 88.06 92 SER A CA 1
ATOM 736 C C . SER A 1 92 ? -1.485 -4.607 -0.674 1.00 88.06 92 SER A C 1
ATOM 738 O O . SER A 1 92 ? -0.749 -4.369 -1.633 1.00 88.06 92 SER A O 1
ATOM 740 N N . ILE A 1 93 ? -2.523 -5.446 -0.753 1.00 88.94 93 ILE A N 1
ATOM 741 C CA . ILE A 1 93 ? -2.870 -6.171 -1.983 1.00 88.94 93 ILE A CA 1
ATOM 742 C C . ILE A 1 93 ? -3.196 -5.176 -3.101 1.00 88.94 93 ILE A C 1
ATOM 744 O O . ILE A 1 93 ? -2.631 -5.266 -4.191 1.00 88.94 93 ILE A O 1
ATOM 748 N N . GLY A 1 94 ? -4.044 -4.180 -2.822 1.00 86.94 94 GLY A N 1
ATOM 749 C CA . GLY A 1 94 ? -4.424 -3.162 -3.801 1.00 86.94 94 GLY A CA 1
ATOM 750 C C . GLY A 1 94 ? -3.232 -2.372 -4.352 1.00 86.94 94 GLY A C 1
ATOM 751 O O . GLY A 1 94 ? -3.155 -2.137 -5.557 1.00 86.94 94 GLY A O 1
ATOM 752 N N . LEU A 1 95 ? -2.270 -2.002 -3.502 1.00 86.44 95 LEU A N 1
ATOM 753 C CA . LEU A 1 95 ? -1.064 -1.286 -3.924 1.00 86.44 95 LEU A CA 1
ATOM 754 C C . LEU A 1 95 ? -0.158 -2.150 -4.812 1.00 86.44 95 LEU A C 1
ATOM 756 O O . LEU A 1 95 ? 0.321 -1.673 -5.844 1.00 86.44 95 LEU A O 1
ATOM 760 N N . VAL A 1 96 ? 0.057 -3.418 -4.444 1.00 86.69 96 VAL A N 1
ATOM 761 C CA . VAL A 1 96 ? 0.879 -4.354 -5.230 1.00 86.69 96 VAL A CA 1
ATOM 762 C C . VAL A 1 96 ? 0.235 -4.636 -6.587 1.00 86.69 96 VAL A C 1
ATOM 764 O O . VAL A 1 96 ? 0.919 -4.565 -7.611 1.00 86.69 96 VAL A O 1
ATOM 767 N N . VAL A 1 97 ? -1.076 -4.900 -6.618 1.00 86.62 97 VAL A N 1
ATOM 768 C CA . VAL A 1 97 ? -1.826 -5.153 -7.858 1.00 86.62 97 VAL A CA 1
ATOM 769 C C . VAL A 1 97 ? -1.802 -3.922 -8.754 1.00 86.62 97 VAL A C 1
ATOM 771 O O . VAL A 1 97 ? -1.376 -4.022 -9.901 1.00 86.62 97 VAL A O 1
ATOM 774 N N . CYS A 1 98 ? -2.162 -2.749 -8.227 1.00 85.06 98 CYS A N 1
ATOM 775 C CA . CYS A 1 98 ? -2.163 -1.502 -8.990 1.00 85.06 98 CYS A CA 1
ATOM 776 C C . CYS A 1 98 ? -0.791 -1.230 -9.626 1.00 85.06 98 CYS A C 1
ATOM 778 O O . CYS A 1 98 ? -0.691 -0.999 -10.831 1.00 85.06 98 CYS A O 1
ATOM 780 N N . ARG A 1 99 ? 0.298 -1.347 -8.854 1.00 82.25 99 ARG A N 1
ATOM 781 C CA . ARG A 1 99 ? 1.649 -1.096 -9.374 1.00 82.25 99 ARG A CA 1
ATOM 782 C C . ARG A 1 99 ? 2.095 -2.156 -10.389 1.00 82.25 99 ARG A C 1
ATOM 784 O O . ARG A 1 99 ? 2.767 -1.822 -11.367 1.00 82.25 99 ARG A O 1
ATOM 791 N N . SER A 1 100 ? 1.676 -3.407 -10.205 1.00 84.00 100 SER A N 1
ATOM 792 C CA . SER A 1 100 ? 1.899 -4.481 -11.182 1.00 84.00 100 SER A CA 1
ATOM 793 C C . SER A 1 100 ? 1.172 -4.196 -12.497 1.00 84.00 100 SER A C 1
ATOM 795 O O . SER A 1 100 ? 1.782 -4.289 -13.563 1.00 84.00 100 SER A O 1
ATOM 797 N N . CYS A 1 101 ? -0.088 -3.756 -12.432 1.00 85.44 101 CYS A N 1
ATOM 798 C CA . CYS A 1 101 ? -0.877 -3.359 -13.595 1.00 85.44 101 CYS A CA 1
ATOM 799 C C . CYS A 1 101 ? -0.226 -2.205 -14.361 1.00 85.44 101 CYS A C 1
ATOM 801 O O . CYS A 1 101 ? -0.148 -2.275 -15.582 1.00 85.44 101 CYS A O 1
ATOM 803 N N . ILE A 1 102 ? 0.303 -1.181 -13.682 1.00 83.56 102 ILE A N 1
ATOM 804 C CA . ILE A 1 102 ? 0.981 -0.063 -14.360 1.00 83.56 102 ILE A CA 1
ATOM 805 C C . ILE A 1 102 ? 2.241 -0.556 -15.085 1.00 83.56 102 ILE A C 1
ATOM 807 O O . ILE A 1 102 ? 2.491 -0.159 -16.221 1.00 83.56 102 ILE A O 1
ATOM 811 N N . ARG A 1 103 ? 3.030 -1.449 -14.476 1.00 79.50 103 ARG A N 1
ATOM 812 C CA . ARG A 1 103 ? 4.262 -1.972 -15.090 1.00 79.50 103 ARG A CA 1
ATOM 813 C C . ARG A 1 103 ? 3.972 -2.868 -16.295 1.00 79.50 103 ARG A C 1
ATOM 815 O O . ARG A 1 103 ? 4.616 -2.722 -17.333 1.00 79.50 103 ARG A O 1
ATOM 822 N N . ILE A 1 104 ? 2.997 -3.768 -16.166 1.00 80.19 104 ILE A N 1
ATOM 823 C CA . ILE A 1 104 ? 2.556 -4.647 -17.258 1.00 80.19 104 ILE A CA 1
ATOM 824 C C . ILE A 1 104 ? 1.898 -3.814 -18.357 1.00 80.19 104 ILE A C 1
ATOM 826 O O . ILE A 1 104 ? 2.245 -3.974 -19.521 1.00 80.19 104 ILE A O 1
ATOM 830 N N . GLY A 1 105 ? 1.023 -2.877 -17.995 1.00 81.56 105 GLY A N 1
ATOM 831 C CA . GLY A 1 105 ? 0.355 -1.964 -18.918 1.00 81.56 105 GLY A CA 1
ATOM 832 C C . GLY A 1 105 ? 1.342 -1.091 -19.686 1.00 81.56 105 GLY A C 1
ATOM 833 O O . GLY A 1 105 ? 1.241 -0.986 -20.903 1.00 81.56 105 GLY A O 1
ATOM 834 N N . ALA A 1 106 ? 2.363 -0.543 -19.023 1.00 77.12 106 ALA A N 1
ATOM 835 C CA . ALA A 1 106 ? 3.425 0.210 -19.686 1.00 77.12 106 ALA A CA 1
ATOM 836 C C . ALA A 1 106 ? 4.280 -0.671 -20.613 1.00 77.12 106 ALA A C 1
ATOM 838 O O . ALA A 1 106 ? 4.688 -0.221 -21.685 1.00 77.12 106 ALA A O 1
ATOM 839 N N . GLY A 1 107 ? 4.535 -1.929 -20.233 1.00 73.25 107 GLY A N 1
ATOM 840 C CA . GLY A 1 107 ? 5.194 -2.913 -21.093 1.00 73.25 107 GLY A CA 1
ATOM 841 C C . GLY A 1 107 ? 4.359 -3.262 -22.327 1.00 73.25 107 GLY A C 1
ATOM 842 O O . GLY A 1 107 ? 4.869 -3.226 -23.445 1.00 73.25 107 GLY A O 1
ATOM 843 N N . TRP A 1 108 ? 3.068 -3.526 -22.132 1.00 76.69 108 TRP A N 1
ATOM 844 C CA . TRP A 1 108 ? 2.107 -3.851 -23.183 1.00 76.69 108 TRP A CA 1
ATOM 845 C C . TRP A 1 108 ? 1.901 -2.685 -24.153 1.00 76.69 108 TRP A C 1
ATOM 847 O O . TRP A 1 108 ? 1.986 -2.881 -25.363 1.00 76.69 108 TRP A O 1
ATOM 857 N N . LEU A 1 109 ? 1.743 -1.462 -23.640 1.00 74.25 109 LEU A N 1
ATOM 858 C CA . LEU A 1 109 ? 1.596 -0.245 -24.441 1.00 74.25 109 LEU A CA 1
ATOM 859 C C . LEU A 1 109 ? 2.832 0.005 -25.317 1.00 74.25 109 LEU A C 1
ATOM 861 O O . LEU A 1 109 ? 2.711 0.388 -26.481 1.00 74.25 109 LEU A O 1
ATOM 865 N N . ARG A 1 110 ? 4.028 -0.289 -24.789 1.00 68.00 110 ARG A N 1
ATOM 866 C CA . ARG A 1 110 ? 5.276 -0.202 -25.556 1.00 68.00 110 ARG A CA 1
ATOM 867 C C . ARG A 1 110 ? 5.395 -1.311 -26.604 1.00 68.00 110 ARG A C 1
ATOM 869 O O . ARG A 1 110 ? 5.960 -1.068 -27.666 1.00 68.00 110 ARG A O 1
ATOM 876 N N . ASN A 1 111 ? 4.846 -2.497 -26.329 1.00 67.50 111 ASN A N 1
ATOM 877 C CA . ASN A 1 111 ? 4.798 -3.614 -27.277 1.00 67.50 111 ASN A CA 1
ATOM 878 C C . ASN A 1 111 ? 3.775 -3.378 -28.405 1.00 67.50 111 ASN A C 1
ATOM 880 O O . ASN A 1 111 ? 3.987 -3.824 -29.526 1.00 67.50 111 ASN A O 1
ATOM 884 N N . HIS A 1 112 ? 2.718 -2.603 -28.138 1.00 69.00 112 HIS A N 1
ATOM 885 C CA . HIS A 1 112 ? 1.745 -2.128 -29.133 1.00 69.00 112 HIS A CA 1
ATOM 886 C C . HIS A 1 112 ? 2.232 -0.925 -29.965 1.00 69.00 112 HIS A C 1
ATOM 888 O O . HIS A 1 112 ? 1.485 -0.384 -30.776 1.00 69.00 112 HIS A O 1
ATOM 894 N N . GLY A 1 113 ? 3.492 -0.503 -29.806 1.00 61.62 113 GLY A N 1
ATOM 895 C CA . GLY A 1 113 ? 4.117 0.491 -30.683 1.00 61.62 113 GLY A CA 1
ATOM 896 C C . GLY A 1 113 ? 3.930 1.954 -30.274 1.00 61.62 113 GLY A C 1
ATOM 897 O O . GLY A 1 113 ? 4.457 2.832 -30.963 1.00 61.62 113 GLY A O 1
ATOM 898 N N . TYR A 1 114 ? 3.287 2.248 -29.138 1.00 57.38 114 TYR A N 1
ATOM 899 C CA . TYR A 1 114 ? 3.346 3.588 -28.552 1.00 57.38 114 TYR A CA 1
ATOM 900 C C . TYR A 1 114 ? 4.763 3.811 -28.000 1.00 57.38 114 TYR A C 1
ATOM 902 O O . TYR A 1 114 ? 5.141 3.250 -26.972 1.00 57.38 114 TYR A O 1
ATOM 910 N N . ASN A 1 115 ? 5.542 4.633 -28.717 1.00 54.16 115 ASN A N 1
ATOM 911 C CA . ASN A 1 115 ? 6.953 4.986 -28.494 1.00 54.16 115 ASN A CA 1
ATOM 912 C C . ASN A 1 115 ? 8.004 4.140 -29.256 1.00 54.16 115 ASN A C 1
ATOM 914 O O . ASN A 1 115 ? 9.001 3.704 -28.673 1.00 54.16 115 ASN A O 1
ATOM 918 N N . LYS A 1 116 ? 7.871 4.008 -30.590 1.00 45.91 116 LYS A N 1
ATOM 919 C CA . LYS A 1 116 ? 9.064 3.912 -31.457 1.00 45.91 116 LYS A CA 1
ATOM 920 C C . LYS A 1 116 ? 9.785 5.259 -31.391 1.00 45.91 116 LYS A C 1
ATOM 922 O O . LYS A 1 116 ? 9.496 6.165 -32.166 1.00 45.91 116 LYS A O 1
ATOM 927 N N . ARG A 1 117 ? 10.704 5.423 -30.435 1.00 51.44 117 ARG A N 1
ATOM 928 C CA . ARG A 1 117 ? 11.655 6.538 -30.479 1.00 51.44 117 ARG A CA 1
ATOM 929 C C . ARG A 1 117 ? 12.525 6.285 -31.711 1.00 51.44 117 ARG A C 1
ATOM 931 O O . ARG A 1 117 ? 13.462 5.497 -31.645 1.00 51.44 117 ARG A O 1
ATOM 938 N N . MET A 1 118 ? 12.144 6.871 -32.843 1.00 51.69 118 MET A N 1
ATOM 939 C CA . MET A 1 118 ?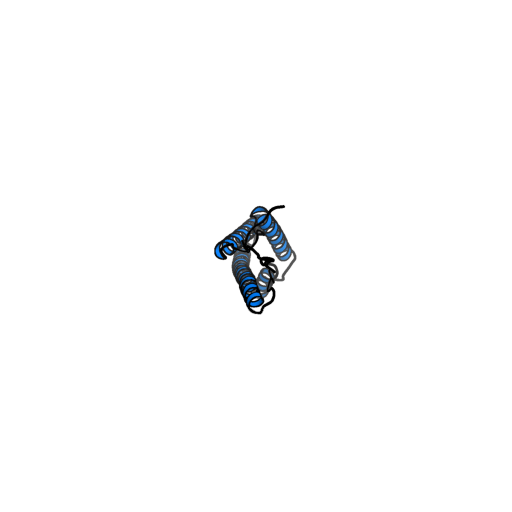 12.952 6.925 -34.057 1.00 51.69 118 MET A CA 1
ATOM 940 C C . MET A 1 118 ? 14.193 7.737 -33.698 1.00 51.69 118 MET A C 1
ATOM 942 O O . MET A 1 118 ? 14.200 8.962 -33.773 1.00 51.69 118 MET A O 1
ATOM 946 N N . VAL A 1 119 ? 15.220 7.066 -33.185 1.00 57.25 119 VAL A N 1
ATOM 947 C CA . VAL A 1 119 ? 16.538 7.673 -33.069 1.00 57.25 119 VAL A CA 1
ATOM 948 C C . VAL A 1 119 ? 17.099 7.640 -34.480 1.00 57.25 119 VAL A C 1
ATOM 950 O O . VAL A 1 119 ? 17.584 6.609 -34.937 1.00 57.25 119 VAL A O 1
ATOM 953 N N . ALA A 1 120 ? 16.964 8.756 -35.193 1.00 59.12 120 ALA A N 1
ATOM 954 C CA . ALA A 1 120 ? 17.749 8.995 -36.388 1.00 59.12 120 ALA A CA 1
ATOM 955 C C . ALA A 1 120 ? 19.214 9.066 -35.944 1.00 59.12 120 ALA A C 1
ATOM 957 O O . ALA A 1 120 ? 19.675 10.076 -35.414 1.00 59.12 120 ALA A O 1
ATOM 958 N N . VAL A 1 121 ? 19.936 7.958 -36.087 1.00 61.31 121 VAL A N 1
ATOM 959 C CA . VAL A 1 121 ? 21.394 7.983 -36.044 1.00 61.31 121 VAL A CA 1
ATOM 960 C C . VAL A 1 121 ? 21.821 8.691 -37.325 1.00 61.31 121 VAL A C 1
ATOM 962 O O . VAL A 1 121 ? 21.789 8.102 -38.402 1.00 61.31 121 VAL A O 1
ATOM 965 N N . ALA A 1 122 ? 22.173 9.973 -37.225 1.00 58.41 122 ALA A N 1
ATOM 966 C CA . ALA A 1 122 ? 22.825 10.708 -38.303 1.00 58.41 122 ALA A CA 1
ATOM 967 C C . ALA A 1 122 ? 24.275 10.214 -38.429 1.00 58.41 122 ALA A C 1
ATOM 969 O O . ALA A 1 122 ? 25.221 10.868 -38.006 1.00 58.41 122 ALA A O 1
ATOM 970 N N . GLY A 1 123 ? 24.439 8.999 -38.943 1.00 61.03 123 GLY A N 1
ATOM 971 C CA . GLY A 1 123 ? 25.727 8.406 -39.263 1.00 61.03 123 GLY A CA 1
ATOM 972 C C . GLY A 1 123 ? 25.686 7.902 -40.693 1.00 61.03 123 GLY A C 1
ATOM 973 O O . GLY A 1 123 ? 25.183 6.811 -40.939 1.00 61.03 123 GLY A O 1
ATOM 974 N N . GLY A 1 124 ? 26.195 8.702 -41.633 1.00 56.12 124 GLY A N 1
ATOM 975 C CA . GLY A 1 124 ? 26.349 8.256 -43.014 1.00 56.12 124 GLY A CA 1
ATOM 976 C C . GLY A 1 124 ? 26.532 9.363 -44.047 1.00 56.12 124 GLY A C 1
ATOM 977 O O . GLY A 1 124 ? 25.689 9.509 -44.923 1.00 56.12 124 GLY A O 1
ATOM 978 N N . PHE A 1 125 ? 27.663 10.075 -44.031 1.00 47.81 125 PHE A N 1
ATOM 979 C CA . PHE A 1 125 ? 28.288 10.421 -45.310 1.00 47.81 125 PHE A CA 1
ATOM 980 C C . PHE A 1 125 ? 29.790 10.143 -45.261 1.00 47.81 125 PHE A C 1
ATOM 982 O O . PHE A 1 125 ? 30.521 10.623 -44.401 1.00 47.81 125 PHE A O 1
ATOM 989 N N . SER A 1 126 ? 30.193 9.275 -46.180 1.00 50.22 126 SER A N 1
ATOM 990 C CA . SER A 1 126 ? 31.504 8.670 -46.366 1.00 50.22 126 SER A CA 1
ATOM 991 C C . SER A 1 126 ? 32.188 9.324 -47.565 1.00 50.22 126 SER A C 1
ATOM 993 O O . SER A 1 126 ? 31.517 9.517 -48.580 1.00 50.22 126 SER A O 1
ATOM 995 N N . ARG A 1 127 ? 33.507 9.560 -47.504 1.00 41.06 127 ARG A N 1
ATOM 996 C CA . ARG A 1 127 ? 34.421 9.100 -48.569 1.00 41.06 127 ARG A CA 1
ATOM 997 C C . ARG A 1 127 ? 35.899 9.257 -48.193 1.00 41.06 127 ARG A C 1
ATOM 999 O O . ARG A 1 127 ? 36.426 10.361 -48.134 1.00 41.0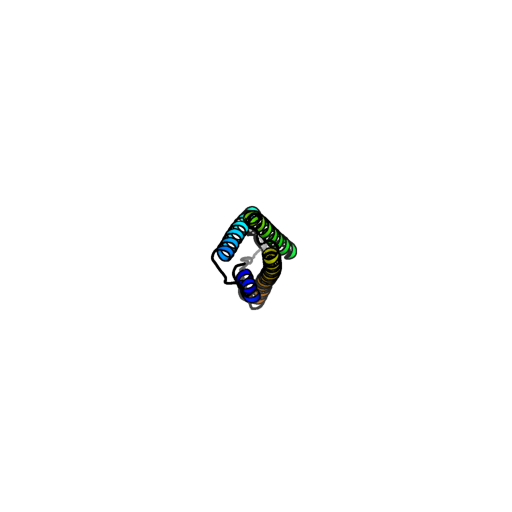6 127 ARG A O 1
ATOM 1006 N N . ARG A 1 128 ? 36.582 8.122 -48.023 1.00 47.78 128 ARG A N 1
ATOM 1007 C CA . ARG A 1 128 ? 37.987 7.972 -48.424 1.00 47.78 128 ARG A CA 1
ATOM 1008 C C . ARG A 1 128 ? 37.986 7.453 -49.858 1.00 47.78 128 ARG A C 1
ATOM 1010 O O . ARG A 1 128 ? 37.432 6.384 -50.090 1.00 47.78 128 ARG A O 1
ATOM 1017 N N . THR A 1 129 ? 38.662 8.152 -50.758 1.00 47.56 129 THR A N 1
ATOM 1018 C CA . THR A 1 129 ? 39.301 7.562 -51.942 1.00 47.56 129 THR A CA 1
ATOM 1019 C C . THR A 1 129 ? 40.624 8.294 -52.144 1.00 47.56 129 THR A C 1
ATOM 1021 O O . THR A 1 129 ? 40.628 9.471 -52.485 1.00 47.56 129 THR A O 1
ATOM 1024 N N . ASN A 1 130 ? 41.728 7.602 -51.851 1.00 47.84 130 ASN A N 1
ATOM 1025 C CA . ASN A 1 130 ? 43.057 7.939 -52.362 1.00 47.84 130 ASN A CA 1
ATOM 1026 C C . ASN A 1 130 ? 43.040 7.770 -53.885 1.00 47.84 130 ASN A C 1
ATOM 1028 O O . ASN A 1 130 ? 42.578 6.723 -54.336 1.00 47.84 130 ASN A O 1
ATOM 1032 N N . ALA A 1 131 ? 43.561 8.752 -54.620 1.00 48.41 131 ALA A N 1
ATOM 1033 C CA . ALA A 1 131 ? 44.174 8.581 -55.937 1.00 48.41 131 ALA A CA 1
ATOM 1034 C C . ALA A 1 131 ? 44.883 9.895 -56.339 1.00 48.41 131 ALA A C 1
ATOM 1036 O O . ALA A 1 131 ? 44.230 10.890 -56.627 1.00 48.41 131 ALA A O 1
ATOM 1037 N N . ASP A 1 132 ? 46.215 9.848 -56.280 1.00 47.53 132 ASP A N 1
ATOM 1038 C CA . ASP A 1 132 ? 47.133 10.254 -57.353 1.00 47.53 132 ASP A CA 1
ATOM 1039 C C . ASP A 1 132 ? 47.343 11.749 -57.685 1.00 47.53 132 ASP A C 1
ATOM 1041 O O . ASP A 1 132 ? 46.498 12.405 -58.275 1.00 47.53 132 ASP A O 1
ATOM 1045 N N . GLY A 1 133 ? 48.568 12.218 -57.397 1.00 49.19 133 GLY A N 1
ATOM 1046 C CA . GLY A 1 133 ? 49.449 12.836 -58.400 1.00 49.19 133 GLY A CA 1
ATOM 1047 C C . GLY A 1 133 ? 49.219 14.286 -58.856 1.00 49.19 133 GLY A C 1
ATOM 1048 O O . GLY A 1 133 ? 48.191 14.630 -59.415 1.00 49.19 133 GLY A O 1
ATOM 1049 N N . GLU A 1 134 ? 50.318 15.042 -58.768 1.00 40.84 134 GLU A N 1
ATOM 1050 C CA . GLU A 1 134 ? 50.721 16.186 -59.609 1.00 40.84 134 GLU A CA 1
ATOM 1051 C C . GLU A 1 134 ? 50.545 17.616 -59.055 1.00 40.84 134 GLU A C 1
ATOM 1053 O O . GLU A 1 134 ? 49.456 18.163 -58.896 1.00 40.84 134 GLU A O 1
ATOM 1058 N N . LEU A 1 135 ? 51.721 18.201 -58.786 1.00 41.00 135 LEU A N 1
ATOM 1059 C CA . LEU A 1 135 ? 52.032 19.624 -58.652 1.00 41.00 135 LEU A CA 1
ATOM 1060 C C . LEU A 1 135 ? 51.906 20.318 -60.018 1.00 41.00 135 LEU A C 1
ATOM 1062 O O . LEU A 1 135 ? 52.181 19.701 -61.049 1.00 41.00 135 LEU A O 1
ATOM 1066 N N . PRO A 1 136 ? 51.609 21.619 -60.021 1.00 43.94 136 PRO A N 1
ATOM 1067 C CA . PRO A 1 136 ? 52.533 22.559 -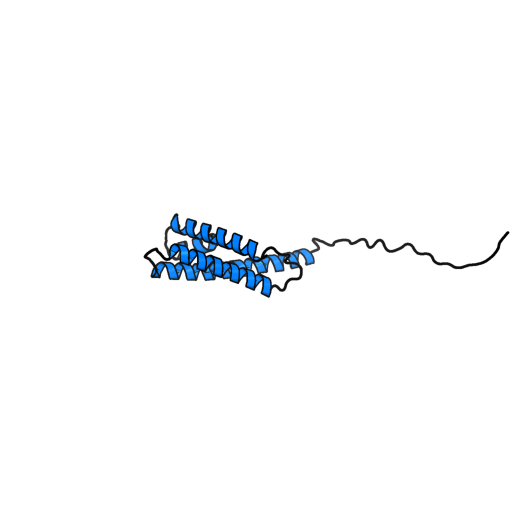60.667 1.00 43.94 136 PRO A CA 1
ATOM 1068 C C . PRO A 1 136 ? 53.123 23.591 -59.698 1.00 43.94 136 PRO A C 1
ATOM 1070 O O . PRO A 1 136 ? 52.400 24.053 -58.786 1.00 43.94 136 PRO A O 1
#